Protein AF-A0A442S1C5-F1 (afdb_monomer)

Nearest PDB structures (foldseek):
  4wa6-assembly2_F  TM=3.834E-01  e=3.459E+00  Saccharomyces cerevisiae S288C
  3kik-assembly3_C  TM=3.379E-01  e=3.697E+00  Saccharomyces cerevisiae

Structure (mmCIF, N/CA/C/O backbone):
data_AF-A0A442S1C5-F1
#
_entry.id   AF-A0A442S1C5-F1
#
loop_
_atom_site.group_PDB
_atom_site.id
_atom_site.type_symbol
_atom_site.label_atom_id
_atom_site.label_alt_id
_atom_site.label_comp_id
_atom_site.label_asym_id
_atom_site.label_entity_id
_atom_site.label_seq_id
_atom_site.pdbx_PDB_ins_code
_atom_site.Cartn_x
_atom_site.Cartn_y
_atom_site.Cartn_z
_atom_site.occupancy
_atom_site.B_iso_or_equ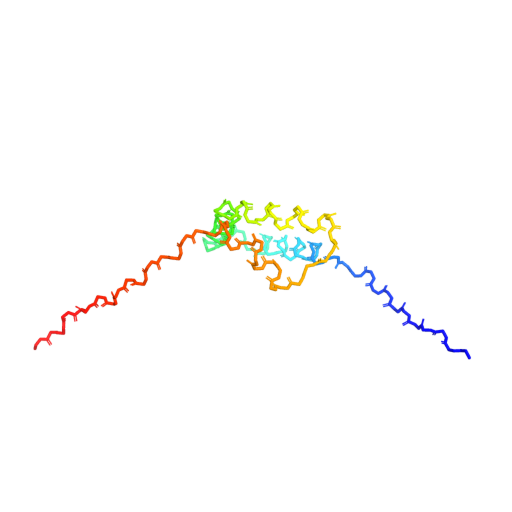iv
_atom_site.auth_seq_id
_atom_site.auth_comp_id
_atom_site.auth_asym_id
_atom_site.auth_atom_id
_atom_site.pdbx_PDB_model_num
ATOM 1 N N . MET A 1 1 ? 5.692 27.660 -38.858 1.00 40.44 1 MET A N 1
ATOM 2 C CA . MET A 1 1 ? 6.317 27.060 -37.661 1.00 40.44 1 MET A CA 1
ATOM 3 C C . MET A 1 1 ? 5.635 27.660 -36.449 1.00 40.44 1 MET A C 1
ATOM 5 O O . MET A 1 1 ? 5.801 28.848 -36.220 1.00 40.44 1 MET A O 1
ATOM 9 N N . ALA A 1 2 ? 4.812 26.885 -35.749 1.00 39.19 2 ALA A N 1
ATOM 10 C CA . ALA A 1 2 ? 4.229 27.282 -34.473 1.00 39.19 2 ALA A CA 1
ATOM 11 C C . ALA A 1 2 ? 4.865 26.383 -33.409 1.00 39.19 2 ALA A C 1
ATOM 13 O O . ALA A 1 2 ? 4.711 25.165 -33.459 1.00 39.19 2 ALA A O 1
ATOM 14 N N . MET A 1 3 ? 5.680 26.982 -32.542 1.00 35.94 3 MET A N 1
ATOM 15 C CA . MET A 1 3 ? 6.284 26.309 -31.397 1.00 35.94 3 MET A CA 1
ATOM 16 C C . MET A 1 3 ? 5.185 26.014 -30.380 1.00 35.94 3 MET A C 1
ATOM 18 O O . MET A 1 3 ? 4.480 26.921 -29.942 1.00 35.94 3 MET A O 1
ATOM 22 N N . ASN A 1 4 ? 5.035 24.733 -30.051 1.00 43.78 4 ASN A N 1
ATOM 23 C CA . ASN A 1 4 ? 4.154 24.256 -28.998 1.00 43.78 4 ASN A CA 1
ATOM 24 C C . ASN A 1 4 ? 4.520 24.953 -27.686 1.00 43.78 4 ASN A C 1
ATOM 26 O O . ASN A 1 4 ? 5.646 24.821 -27.204 1.00 43.78 4 ASN A O 1
ATOM 30 N N . ALA A 1 5 ? 3.559 25.667 -27.107 1.00 46.53 5 ALA A N 1
ATOM 31 C CA . ALA A 1 5 ? 3.583 25.994 -25.696 1.00 46.53 5 ALA A CA 1
ATOM 32 C C . ALA A 1 5 ? 3.358 24.686 -24.926 1.00 46.53 5 ALA A C 1
ATOM 34 O O . ALA A 1 5 ? 2.234 24.336 -24.574 1.00 46.53 5 ALA A O 1
ATOM 35 N N . SER A 1 6 ? 4.433 23.923 -24.725 1.00 49.12 6 SER A N 1
ATOM 36 C CA . SER A 1 6 ? 4.497 22.996 -23.603 1.00 49.12 6 SER A CA 1
ATOM 37 C C . SER A 1 6 ? 4.579 23.859 -22.356 1.00 49.12 6 SER A C 1
ATOM 39 O O . SER A 1 6 ? 5.667 24.198 -21.895 1.00 49.12 6 SER A O 1
ATOM 41 N N . ASP A 1 7 ? 3.415 24.269 -21.862 1.00 46.66 7 ASP A N 1
ATOM 42 C CA . ASP A 1 7 ? 3.270 24.854 -20.537 1.00 46.66 7 ASP A CA 1
ATOM 43 C C . ASP A 1 7 ? 3.469 23.703 -19.544 1.00 46.66 7 ASP A C 1
ATOM 45 O O . ASP A 1 7 ? 2.538 23.033 -19.093 1.00 46.66 7 ASP A O 1
ATOM 49 N N . GLY A 1 8 ? 4.743 23.364 -19.346 1.00 44.91 8 GLY A N 1
ATOM 50 C CA . GLY A 1 8 ? 5.201 22.402 -18.369 1.00 44.91 8 GLY A CA 1
ATOM 51 C C . GLY A 1 8 ? 4.925 22.973 -16.994 1.00 44.91 8 GLY A C 1
ATOM 52 O O . GLY A 1 8 ? 5.803 23.552 -16.363 1.00 44.91 8 GLY A O 1
ATOM 53 N N . ASN A 1 9 ? 3.699 22.793 -16.516 1.00 46.31 9 ASN A N 1
ATOM 54 C CA . ASN A 1 9 ? 3.474 22.696 -15.093 1.00 46.31 9 ASN A CA 1
ATOM 55 C C . ASN A 1 9 ? 4.241 21.446 -14.637 1.00 46.31 9 ASN A C 1
ATOM 57 O O . ASN A 1 9 ? 3.669 20.360 -14.552 1.00 46.31 9 ASN A O 1
ATOM 61 N N . GLU A 1 10 ? 5.531 21.601 -14.323 1.00 53.28 10 GLU A N 1
ATOM 62 C CA . GLU A 1 10 ? 6.227 20.808 -13.300 1.00 53.28 10 GLU A CA 1
ATOM 63 C C . GLU A 1 10 ? 5.552 21.104 -11.949 1.00 53.28 10 GLU A C 1
ATOM 65 O O . GLU A 1 10 ? 6.132 21.617 -10.994 1.00 53.28 10 GLU A O 1
ATOM 70 N N . GLY A 1 11 ? 4.243 20.865 -11.918 1.00 52.88 11 GLY A N 1
ATOM 71 C CA . GLY A 1 11 ? 3.403 20.949 -10.758 1.00 52.88 11 GLY A CA 1
ATOM 72 C C . GLY A 1 11 ? 3.782 19.790 -9.873 1.00 52.88 11 GLY A C 1
ATOM 73 O O . GLY A 1 11 ? 3.998 18.679 -10.353 1.00 52.88 11 GLY A O 1
ATOM 74 N N . SER A 1 12 ? 3.926 20.109 -8.593 1.00 59.91 12 SER A N 1
ATOM 75 C CA . SER A 1 12 ? 3.972 19.193 -7.460 1.00 59.91 12 SER A CA 1
ATOM 76 C C . SER A 1 12 ? 3.609 17.750 -7.833 1.00 59.91 12 SER A C 1
ATOM 78 O O . SER A 1 12 ? 2.493 17.472 -8.258 1.00 59.91 12 SER A O 1
ATOM 80 N N . SER A 1 13 ? 4.566 16.828 -7.694 1.00 76.56 13 SER A N 1
ATOM 81 C CA . SER A 1 13 ? 4.292 15.394 -7.842 1.00 76.56 13 SER A CA 1
ATOM 82 C C . SER A 1 13 ? 3.073 15.013 -6.995 1.00 76.56 13 SER A C 1
ATOM 84 O O . SER A 1 13 ? 2.952 15.496 -5.868 1.00 76.56 13 SER A O 1
ATOM 86 N N . ASP A 1 14 ? 2.237 14.083 -7.469 1.00 77.94 14 ASP A N 1
ATOM 87 C CA . ASP A 1 14 ? 1.103 13.544 -6.699 1.00 77.94 14 ASP A CA 1
ATOM 88 C C . ASP A 1 14 ? 1.506 13.144 -5.270 1.00 77.94 14 ASP A C 1
ATOM 90 O O . ASP A 1 14 ? 0.744 13.304 -4.317 1.00 77.94 14 ASP A O 1
ATOM 94 N N . TYR A 1 15 ? 2.748 12.681 -5.090 1.00 70.00 15 TYR A N 1
ATOM 95 C CA . TYR A 1 15 ? 3.313 12.386 -3.779 1.00 70.00 15 TYR A CA 1
ATOM 96 C C . TYR A 1 15 ? 3.549 13.637 -2.918 1.00 70.00 15 TYR A C 1
ATOM 98 O O . TYR A 1 15 ? 3.252 13.636 -1.721 1.00 70.00 15 TYR A O 1
ATOM 106 N N . ALA A 1 16 ? 4.091 14.707 -3.501 1.00 75.69 16 ALA A N 1
ATOM 107 C CA . ALA A 1 16 ? 4.301 15.978 -2.814 1.00 75.69 16 ALA A CA 1
ATOM 108 C C . ALA A 1 16 ? 2.963 16.618 -2.411 1.00 75.69 16 ALA A C 1
ATOM 110 O O . ALA A 1 16 ? 2.826 17.078 -1.272 1.00 75.69 16 ALA A O 1
ATOM 111 N N . ASP A 1 17 ? 1.954 16.542 -3.279 1.00 81.94 17 ASP A N 1
ATOM 112 C CA . ASP A 1 17 ? 0.599 17.002 -2.977 1.00 81.94 17 ASP A CA 1
ATOM 113 C C . ASP A 1 17 ? -0.086 16.148 -1.913 1.00 81.94 17 ASP A C 1
ATOM 115 O O . ASP A 1 17 ? -0.620 16.694 -0.943 1.00 81.94 17 ASP A O 1
ATOM 119 N N . ALA A 1 18 ? 0.005 14.820 -2.007 1.00 78.44 18 ALA A N 1
ATOM 120 C CA . ALA A 1 18 ? -0.513 13.922 -0.980 1.00 78.44 18 ALA A CA 1
ATOM 121 C C . ALA A 1 18 ? 0.137 14.195 0.385 1.00 78.44 18 ALA A C 1
ATOM 123 O O . ALA A 1 18 ? -0.554 14.275 1.405 1.00 78.44 18 ALA A O 1
ATOM 124 N N . LYS A 1 19 ? 1.459 14.406 0.415 1.00 76.69 19 LYS A N 1
ATOM 125 C CA . LYS A 1 19 ? 2.202 14.723 1.641 1.00 76.69 19 LYS A CA 1
ATOM 126 C C . LYS A 1 19 ? 1.790 16.075 2.224 1.00 76.69 19 LYS A C 1
ATOM 128 O O . LYS A 1 19 ? 1.632 16.177 3.444 1.00 76.69 19 LYS A O 1
ATOM 133 N N . ARG A 1 20 ? 1.589 17.095 1.382 1.00 82.69 20 ARG A N 1
ATOM 134 C CA . ARG A 1 20 ? 1.105 18.420 1.801 1.00 82.69 20 ARG A CA 1
ATOM 135 C C . ARG A 1 20 ? -0.300 18.333 2.392 1.00 82.69 20 ARG A C 1
ATOM 137 O O . ARG A 1 20 ? -0.498 18.764 3.525 1.00 82.69 20 ARG A O 1
ATOM 144 N N . ILE A 1 21 ? -1.238 17.716 1.672 1.00 82.06 21 ILE A N 1
ATOM 145 C CA . ILE A 1 21 ? -2.630 17.533 2.110 1.00 82.06 21 ILE A CA 1
ATOM 146 C C . ILE A 1 21 ? -2.677 16.753 3.427 1.00 82.06 21 ILE A C 1
ATOM 148 O O . ILE A 1 21 ? -3.384 17.139 4.355 1.00 82.06 21 ILE A O 1
ATOM 152 N N . TYR A 1 22 ? -1.884 15.688 3.554 1.00 75.75 22 TYR A N 1
ATOM 153 C CA . TYR A 1 22 ? -1.805 14.916 4.793 1.00 75.75 22 TYR A CA 1
ATOM 154 C C . TYR A 1 22 ? -1.249 15.746 5.966 1.00 75.75 22 TYR A C 1
ATOM 156 O O . TYR A 1 22 ? -1.773 15.673 7.080 1.00 75.75 22 TYR A O 1
ATOM 164 N N . GLY A 1 23 ? -0.231 16.580 5.725 1.00 76.88 23 GLY A N 1
ATOM 165 C CA . GLY A 1 23 ? 0.306 17.514 6.720 1.00 76.88 23 GLY A CA 1
ATOM 166 C C . GLY A 1 23 ? -0.712 18.568 7.172 1.00 76.88 23 GLY A C 1
ATOM 167 O O . GLY A 1 23 ? -0.871 18.795 8.374 1.00 76.88 23 GLY A O 1
ATOM 168 N N . GLU A 1 24 ? -1.445 19.159 6.226 1.00 82.56 24 GLU A N 1
ATOM 169 C CA . GLU A 1 24 ? -2.531 20.110 6.497 1.00 82.56 24 GLU A CA 1
ATOM 170 C C . GLU A 1 24 ? -3.656 19.454 7.310 1.00 82.56 24 GLU A C 1
ATOM 172 O O . GLU A 1 24 ? -4.067 19.984 8.345 1.00 82.56 24 GLU A O 1
ATOM 177 N N . LEU A 1 25 ? -4.096 18.255 6.915 1.00 75.44 25 LEU A N 1
ATOM 178 C CA . LEU A 1 25 ? -5.119 17.490 7.636 1.00 75.44 25 LEU A CA 1
ATOM 179 C C . LEU A 1 25 ? -4.696 17.170 9.074 1.00 75.44 25 LEU A C 1
ATOM 181 O O . LEU A 1 25 ? -5.498 17.308 10.004 1.00 75.44 25 LEU A O 1
ATOM 185 N N . ARG A 1 26 ? -3.429 16.795 9.278 1.00 73.69 26 ARG A N 1
ATOM 186 C CA . ARG A 1 26 ? -2.873 16.505 10.605 1.00 73.69 26 ARG A CA 1
ATOM 187 C C . ARG A 1 26 ? -2.860 17.737 11.512 1.00 73.69 26 ARG A C 1
ATOM 189 O O . ARG A 1 26 ? -3.150 17.609 12.702 1.00 73.69 26 ARG A O 1
ATOM 196 N N . PHE A 1 27 ? -2.541 18.915 10.972 1.00 71.25 27 PHE A N 1
ATOM 197 C CA . PHE A 1 27 ? -2.520 20.168 11.735 1.00 71.25 27 PHE A CA 1
ATOM 198 C C . PHE A 1 27 ? -3.931 20.671 12.068 1.00 71.25 27 PHE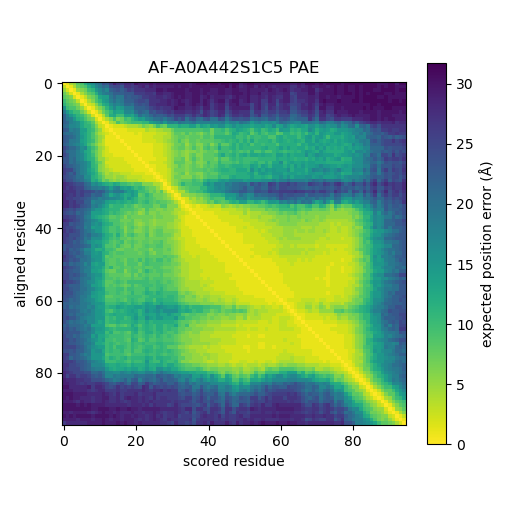 A C 1
ATOM 200 O O . PHE A 1 27 ? -4.191 21.112 13.187 1.00 71.25 27 PHE A O 1
ATOM 207 N N . LEU A 1 28 ? -4.861 20.556 11.119 1.00 71.00 28 LEU A N 1
ATOM 208 C CA . LEU A 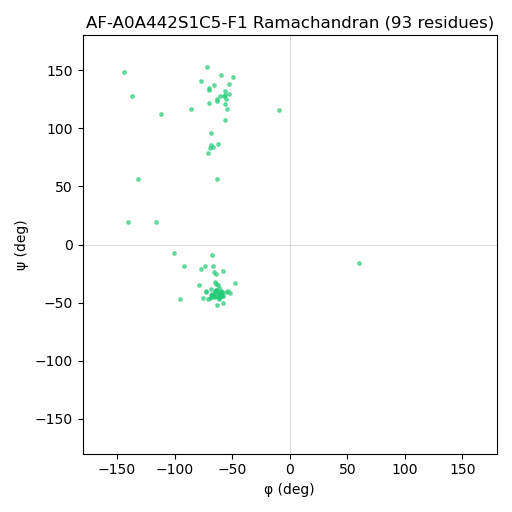1 28 ? -6.236 21.034 11.275 1.00 71.00 28 LEU A CA 1
ATOM 209 C C . LEU A 1 28 ? -7.088 20.154 12.201 1.00 71.00 28 LEU A C 1
ATOM 211 O O . LEU A 1 28 ? -8.120 20.613 12.695 1.00 71.00 28 LEU A O 1
ATOM 215 N N . MET A 1 29 ? -6.694 18.901 12.469 1.00 66.12 29 MET A N 1
ATOM 216 C CA . MET A 1 29 ? -7.533 17.957 13.226 1.00 66.12 29 MET A CA 1
ATOM 217 C C . MET A 1 29 ? -6.816 17.210 14.371 1.00 66.12 29 MET A C 1
ATOM 219 O O . MET A 1 29 ? -6.915 15.982 14.447 1.00 66.12 29 MET A O 1
ATOM 223 N N . PRO A 1 30 ? -6.187 17.888 15.355 1.00 59.53 30 PRO A N 1
ATOM 224 C CA . PRO A 1 30 ? -5.284 17.237 16.315 1.00 59.53 30 PRO A CA 1
ATOM 225 C C . PRO A 1 30 ? -5.947 16.254 17.303 1.00 59.53 30 PRO A C 1
ATOM 227 O O . PRO A 1 30 ? -5.250 15.593 18.068 1.00 59.53 30 PRO A O 1
ATOM 230 N N . ARG A 1 31 ? -7.288 16.185 17.373 1.00 58.53 31 ARG A N 1
ATOM 231 C CA . ARG A 1 31 ? -8.020 15.496 18.463 1.00 58.53 31 ARG A CA 1
ATOM 232 C C . ARG A 1 31 ? -9.260 14.701 18.039 1.00 58.53 31 ARG A C 1
ATOM 234 O O . ARG A 1 31 ? -10.111 14.406 18.874 1.00 58.53 31 ARG A O 1
ATOM 241 N N . ARG A 1 32 ? -9.409 14.332 16.762 1.00 62.72 32 ARG A N 1
ATOM 242 C CA . ARG A 1 32 ? -10.546 13.499 16.315 1.00 62.72 32 ARG A CA 1
ATOM 243 C C . ARG A 1 32 ? -10.206 12.008 16.509 1.00 62.72 32 ARG A C 1
ATOM 245 O O . ARG A 1 32 ? -9.340 11.506 15.798 1.00 62.72 32 ARG A O 1
ATOM 252 N N . PRO A 1 33 ? -10.928 11.247 17.360 1.00 61.94 33 PRO A N 1
ATOM 253 C CA . PRO A 1 33 ? -10.669 9.813 17.584 1.00 61.94 33 PRO A CA 1
ATOM 254 C C . PRO A 1 33 ? -10.740 8.957 16.311 1.00 61.94 33 PRO A C 1
ATOM 256 O O . PRO A 1 33 ? -10.180 7.868 16.246 1.00 61.94 33 PRO A O 1
ATOM 259 N N . ARG A 1 34 ? -11.448 9.448 15.287 1.00 72.25 34 ARG A N 1
ATOM 260 C CA . ARG A 1 34 ? -11.608 8.779 13.993 1.00 72.25 34 ARG A CA 1
ATOM 261 C C . ARG A 1 34 ? -10.371 8.895 13.097 1.00 72.25 34 ARG A C 1
ATOM 263 O O . ARG A 1 34 ? -10.223 8.058 12.221 1.00 72.25 34 ARG A O 1
ATOM 270 N N . TRP A 1 35 ? -9.492 9.876 13.317 1.00 72.75 35 TRP A N 1
ATOM 271 C CA . TRP A 1 35 ? -8.302 10.066 12.482 1.00 72.75 35 TRP A CA 1
ATOM 272 C C . TRP A 1 35 ? -7.219 9.035 12.782 1.00 72.75 35 TRP A C 1
ATOM 274 O O . TRP A 1 35 ? -6.758 8.368 11.866 1.00 72.75 35 TRP A O 1
ATOM 284 N N . ARG A 1 36 ? -6.925 8.796 14.069 1.00 75.56 36 ARG A N 1
ATOM 285 C CA . ARG A 1 36 ? -6.038 7.694 14.472 1.00 75.56 36 ARG A CA 1
ATOM 286 C C . ARG A 1 36 ? -6.523 6.359 13.892 1.00 75.56 36 ARG A C 1
ATOM 288 O O . ARG A 1 36 ? -5.726 5.605 13.369 1.00 75.56 36 ARG A O 1
ATOM 295 N N . ARG A 1 37 ? -7.842 6.113 13.866 1.00 81.00 37 ARG A N 1
ATOM 296 C CA . ARG A 1 37 ? -8.404 4.913 13.215 1.00 81.00 37 ARG A CA 1
ATOM 297 C C . ARG A 1 37 ? -8.142 4.852 11.709 1.00 81.00 37 ARG A C 1
ATOM 299 O O . ARG A 1 37 ? -8.013 3.754 11.185 1.00 81.00 37 ARG A O 1
ATOM 306 N N . ILE A 1 38 ? -8.123 5.987 11.011 1.00 81.25 38 ILE A N 1
ATOM 307 C CA . ILE A 1 38 ? -7.792 6.036 9.581 1.00 81.25 38 ILE A CA 1
ATOM 308 C C . ILE A 1 38 ? -6.303 5.750 9.393 1.00 81.25 38 ILE A C 1
ATOM 310 O O . ILE A 1 38 ? -5.971 4.907 8.572 1.00 81.25 38 ILE A O 1
ATOM 314 N N . GLU A 1 39 ? -5.426 6.378 10.180 1.00 81.31 39 GLU A N 1
ATOM 315 C CA . GLU A 1 39 ? -3.980 6.111 10.150 1.00 81.31 39 GLU A CA 1
ATOM 316 C C . GLU A 1 39 ? -3.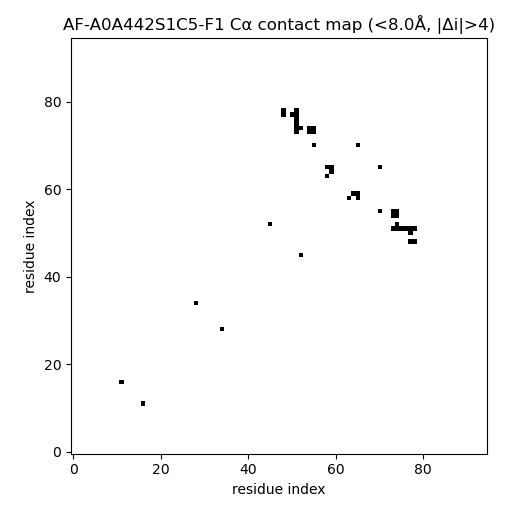678 4.639 10.440 1.00 81.31 39 GLU A C 1
ATOM 318 O O . GLU A 1 39 ? -3.006 3.990 9.643 1.00 81.31 39 GLU A O 1
ATOM 323 N N . ASP A 1 40 ? -4.248 4.093 11.516 1.00 84.00 40 ASP A N 1
ATOM 324 C CA . ASP A 1 40 ? -4.093 2.690 11.898 1.00 84.00 40 ASP A CA 1
ATOM 325 C C . ASP A 1 40 ? -4.614 1.760 10.794 1.00 84.00 40 ASP A C 1
ATOM 327 O O . ASP A 1 40 ? -3.969 0.767 10.466 1.00 84.00 40 ASP A O 1
ATOM 331 N N . ARG A 1 41 ? -5.760 2.085 10.178 1.00 85.19 41 ARG A N 1
ATOM 332 C CA . ARG A 1 41 ? -6.333 1.292 9.080 1.00 85.19 41 ARG A CA 1
ATOM 333 C C . ARG A 1 41 ? -5.466 1.344 7.827 1.00 85.19 41 ARG A C 1
ATOM 335 O O . ARG A 1 41 ? -5.270 0.307 7.203 1.00 85.19 41 ARG A O 1
ATOM 342 N N . THR A 1 42 ? -4.957 2.515 7.456 1.00 85.50 42 THR A N 1
ATOM 343 C CA . THR A 1 42 ? -4.070 2.673 6.298 1.00 85.50 42 THR A CA 1
ATOM 344 C C . THR A 1 42 ? -2.745 1.957 6.538 1.00 85.50 42 THR A C 1
ATOM 346 O O . THR A 1 42 ? -2.298 1.212 5.672 1.00 85.50 42 THR A O 1
ATOM 349 N N . ALA A 1 43 ? -2.152 2.107 7.726 1.00 86.94 43 ALA A N 1
ATOM 350 C CA . ALA A 1 43 ? -0.944 1.385 8.112 1.00 86.94 43 ALA A CA 1
ATOM 351 C C . ALA A 1 43 ? -1.171 -0.129 8.060 1.00 86.94 43 ALA A C 1
ATOM 353 O O . ALA A 1 43 ? -0.358 -0.857 7.500 1.00 86.94 43 ALA A O 1
ATOM 354 N N . ARG A 1 44 ? -2.311 -0.599 8.578 1.00 88.50 44 ARG A N 1
ATOM 355 C CA . ARG A 1 44 ? -2.679 -2.012 8.525 1.00 88.50 44 ARG A CA 1
ATOM 356 C C . ARG A 1 44 ? -2.825 -2.515 7.092 1.00 88.50 44 ARG A C 1
ATOM 358 O O . ARG A 1 44 ? -2.276 -3.557 6.779 1.00 88.50 44 ARG A O 1
ATOM 365 N N . LEU A 1 45 ? -3.489 -1.755 6.224 1.00 87.38 45 LEU A N 1
ATOM 366 C CA . LEU A 1 45 ? -3.669 -2.105 4.815 1.00 87.38 45 LEU A CA 1
ATOM 367 C C . LEU A 1 45 ? -2.326 -2.201 4.075 1.00 87.38 45 LEU A C 1
ATOM 369 O O . LEU A 1 45 ? -2.112 -3.142 3.321 1.00 87.38 45 LEU A O 1
ATOM 373 N N . VAL A 1 46 ? -1.397 -1.274 4.325 1.00 89.31 46 VAL A N 1
ATOM 374 C CA . VAL A 1 46 ? -0.045 -1.334 3.743 1.00 89.31 46 VAL A CA 1
ATOM 375 C C . VAL A 1 46 ? 0.726 -2.549 4.255 1.00 89.31 46 VAL A C 1
ATOM 377 O O . VAL A 1 46 ? 1.341 -3.252 3.462 1.00 89.31 46 VAL A O 1
ATOM 380 N N . LEU A 1 47 ? 0.687 -2.812 5.563 1.00 89.19 47 LEU A N 1
ATOM 381 C CA . LEU A 1 47 ? 1.413 -3.931 6.167 1.00 89.19 47 LEU A CA 1
ATOM 382 C C . LEU A 1 47 ? 0.847 -5.290 5.738 1.00 89.19 47 LEU A C 1
ATOM 384 O O . LEU A 1 47 ? 1.615 -6.178 5.376 1.00 89.19 47 LEU A O 1
ATOM 388 N N . ASP A 1 48 ? -0.479 -5.446 5.735 1.00 89.88 48 ASP A N 1
ATOM 389 C CA . ASP A 1 48 ? -1.155 -6.690 5.349 1.00 89.88 48 ASP A CA 1
ATOM 390 C C . ASP A 1 48 ? -0.945 -7.018 3.853 1.00 89.88 48 ASP A C 1
ATOM 392 O O . ASP A 1 48 ? -1.011 -8.184 3.465 1.00 89.88 48 ASP A O 1
ATOM 396 N N . HIS A 1 49 ? -0.657 -6.014 3.014 1.00 91.19 49 HIS A N 1
ATOM 397 C CA . HIS A 1 49 ? -0.436 -6.170 1.570 1.00 91.19 49 HIS A CA 1
ATOM 398 C C . HIS A 1 49 ? 0.986 -5.807 1.115 1.00 91.19 49 HIS A C 1
ATOM 400 O O . HIS A 1 49 ? 1.210 -5.576 -0.074 1.00 91.19 49 HIS A O 1
ATOM 406 N N . TRP A 1 50 ? 1.960 -5.775 2.032 1.00 93.19 50 TRP A N 1
ATOM 407 C CA . TRP A 1 50 ? 3.330 -5.342 1.733 1.00 93.19 50 TRP A CA 1
ATOM 408 C C . TRP A 1 50 ? 3.969 -6.126 0.577 1.00 93.19 50 TRP A C 1
ATOM 410 O O . TRP A 1 50 ? 4.574 -5.534 -0.312 1.00 93.19 50 TRP A O 1
ATOM 420 N N . SER A 1 51 ? 3.752 -7.443 0.524 1.00 93.50 51 SER A N 1
ATOM 421 C CA . SER A 1 51 ? 4.274 -8.312 -0.542 1.00 93.50 51 SER A CA 1
ATOM 422 C C . SER A 1 51 ? 3.758 -7.939 -1.938 1.00 93.50 51 SER A C 1
ATOM 424 O O . SER A 1 51 ? 4.516 -7.972 -2.904 1.00 93.50 51 SER A O 1
ATOM 426 N N . ALA A 1 52 ? 2.491 -7.531 -2.053 1.00 93.88 52 ALA A N 1
ATOM 427 C CA . ALA A 1 52 ? 1.910 -7.061 -3.309 1.00 93.88 52 ALA A CA 1
ATOM 428 C C . ALA A 1 52 ? 2.519 -5.720 -3.747 1.00 93.88 52 ALA A C 1
ATOM 430 O O 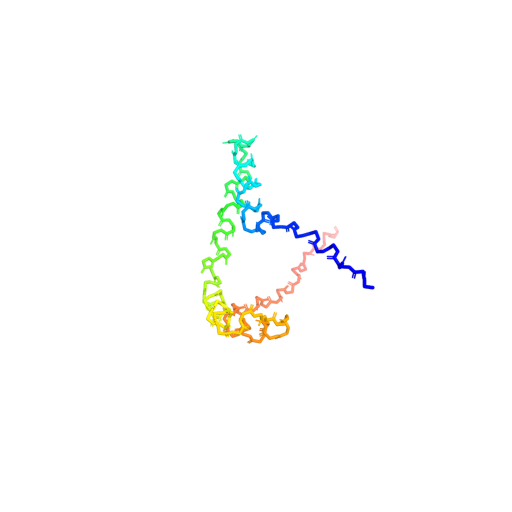.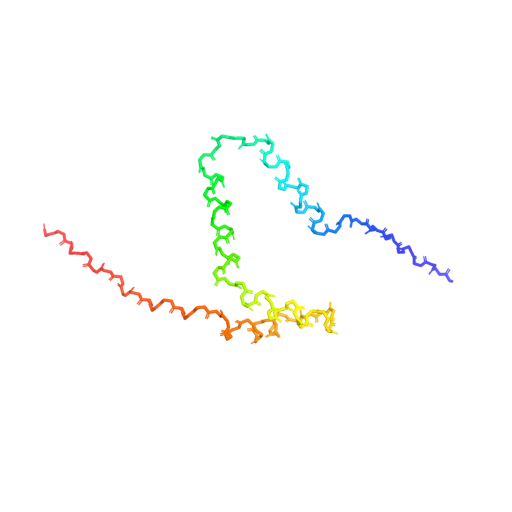 ALA A 1 52 ? 2.766 -5.500 -4.934 1.00 93.88 52 ALA A O 1
ATOM 431 N N . ILE A 1 53 ? 2.779 -4.832 -2.782 1.00 93.31 53 ILE A N 1
ATOM 432 C CA . ILE A 1 53 ? 3.405 -3.526 -3.018 1.00 93.31 53 ILE A CA 1
ATOM 433 C C . ILE A 1 53 ? 4.850 -3.712 -3.498 1.00 93.31 53 ILE A C 1
ATOM 435 O O . ILE A 1 53 ? 5.249 -3.078 -4.475 1.00 93.31 53 ILE A O 1
ATOM 439 N N . GLU A 1 54 ? 5.620 -4.603 -2.867 1.00 94.44 54 GLU A N 1
ATOM 440 C CA . GLU A 1 54 ? 6.987 -4.933 -3.298 1.00 94.44 54 GLU A CA 1
ATOM 441 C C . GLU A 1 54 ? 7.021 -5.508 -4.717 1.00 94.44 54 GLU A C 1
ATOM 443 O O . GLU A 1 54 ? 7.845 -5.086 -5.532 1.00 94.44 54 GLU A O 1
ATOM 448 N N . ALA A 1 55 ? 6.102 -6.422 -5.043 1.00 94.31 55 ALA A N 1
ATOM 449 C CA . ALA A 1 55 ? 6.014 -7.010 -6.376 1.00 94.31 55 ALA A CA 1
ATOM 450 C C . ALA A 1 55 ? 5.726 -5.950 -7.453 1.00 94.31 55 ALA A C 1
ATOM 452 O O . ALA A 1 55 ? 6.402 -5.921 -8.486 1.00 94.31 55 ALA A O 1
ATOM 453 N N . LEU A 1 56 ? 4.780 -5.040 -7.196 1.00 94.75 56 LEU A N 1
ATOM 454 C CA . LEU A 1 56 ? 4.497 -3.909 -8.085 1.00 94.75 56 LEU A CA 1
ATOM 455 C C . LEU A 1 56 ? 5.703 -2.981 -8.237 1.00 94.75 56 LEU A C 1
ATOM 457 O O . LEU A 1 56 ? 6.056 -2.614 -9.358 1.00 94.75 56 LEU A O 1
ATOM 461 N N . ALA A 1 57 ? 6.356 -2.622 -7.129 1.00 93.06 57 ALA A N 1
ATOM 462 C CA . ALA A 1 57 ? 7.517 -1.740 -7.146 1.00 93.06 57 ALA A CA 1
ATOM 463 C C . ALA A 1 57 ? 8.664 -2.332 -7.978 1.00 93.06 57 ALA A C 1
ATOM 465 O O . ALA A 1 57 ? 9.259 -1.624 -8.790 1.00 93.06 57 ALA A O 1
ATOM 466 N N . ALA A 1 58 ? 8.932 -3.634 -7.843 1.00 94.00 58 ALA A N 1
ATOM 467 C CA . ALA A 1 58 ? 9.950 -4.320 -8.636 1.00 94.00 58 ALA A CA 1
ATOM 468 C C . ALA A 1 58 ? 9.670 -4.239 -10.147 1.00 94.00 58 ALA A C 1
ATOM 470 O O . ALA A 1 58 ? 10.591 -4.016 -10.931 1.00 94.00 58 ALA A O 1
ATOM 471 N N . HIS A 1 59 ? 8.405 -4.362 -10.560 1.00 92.88 59 HIS A N 1
ATOM 472 C CA . HIS A 1 59 ? 8.022 -4.258 -11.971 1.00 92.88 59 HIS A CA 1
ATOM 473 C C . HIS A 1 59 ? 8.087 -2.811 -12.480 1.00 92.88 59 HIS A C 1
ATOM 475 O O . HIS A 1 59 ? 8.595 -2.573 -13.578 1.00 92.88 59 HIS A O 1
ATOM 481 N N . LEU A 1 60 ? 7.651 -1.837 -11.674 1.00 91.19 60 LEU A N 1
ATOM 482 C CA . LEU A 1 60 ? 7.729 -0.412 -12.016 1.00 91.19 60 LEU A CA 1
ATOM 483 C C . LEU A 1 60 ? 9.171 0.081 -12.160 1.00 91.19 60 LEU A C 1
ATOM 485 O O . LEU A 1 60 ? 9.440 0.911 -13.024 1.00 91.19 60 LEU A O 1
ATOM 489 N N . LEU A 1 61 ? 10.111 -0.448 -11.373 1.00 91.44 61 LEU A N 1
ATOM 490 C CA . LEU A 1 61 ? 11.532 -0.105 -11.502 1.00 91.44 61 LEU A CA 1
ATOM 491 C C . LEU A 1 61 ? 12.138 -0.540 -12.845 1.00 91.44 61 LEU A C 1
ATOM 493 O O . LEU A 1 61 ? 13.120 0.056 -13.277 1.00 91.44 61 LEU A O 1
ATOM 497 N N . VAL A 1 62 ? 11.567 -1.558 -13.496 1.00 91.38 62 VAL A N 1
ATOM 498 C CA . VAL A 1 62 ? 12.046 -2.077 -14.788 1.00 91.38 62 VAL A CA 1
ATOM 499 C C . VAL A 1 62 ? 11.290 -1.454 -15.958 1.00 91.38 62 VAL A C 1
ATOM 501 O O . VAL A 1 62 ? 11.902 -1.062 -16.949 1.00 91.38 62 VAL A O 1
ATOM 504 N N . LYS A 1 63 ? 9.956 -1.394 -15.873 1.00 88.56 63 LYS A N 1
ATOM 505 C CA . LYS A 1 63 ? 9.100 -0.961 -16.987 1.00 88.56 63 LYS A CA 1
ATOM 506 C C . LYS A 1 63 ? 8.790 0.531 -16.995 1.00 88.56 63 LYS A C 1
ATOM 508 O O . LYS A 1 63 ? 8.385 1.037 -18.035 1.00 88.56 63 LYS A O 1
ATOM 513 N N . HIS A 1 64 ? 8.962 1.219 -15.867 1.00 84.62 64 HIS A N 1
ATOM 514 C CA . HIS A 1 64 ? 8.598 2.624 -15.636 1.00 84.62 64 HIS A CA 1
ATOM 515 C C . HIS A 1 64 ? 7.106 2.974 -15.789 1.00 84.62 64 HIS A C 1
ATOM 517 O O . HIS A 1 64 ? 6.688 4.008 -15.278 1.00 84.62 64 HIS A O 1
ATOM 523 N N . ASP A 1 65 ? 6.305 2.110 -16.414 1.00 90.00 65 ASP A N 1
ATOM 524 C CA . ASP A 1 65 ? 4.853 2.205 -16.515 1.00 90.00 65 ASP A CA 1
ATOM 525 C C . ASP A 1 65 ? 4.217 0.805 -16.448 1.00 90.00 65 ASP A C 1
ATOM 527 O O . ASP A 1 65 ? 4.816 -0.187 -16.880 1.00 90.00 65 ASP A O 1
ATOM 531 N N . LEU A 1 66 ? 3.010 0.719 -15.890 1.00 88.06 66 LEU A N 1
ATOM 532 C CA . LEU A 1 66 ? 2.236 -0.518 -15.781 1.00 88.06 66 LEU A CA 1
ATOM 533 C C . LEU A 1 66 ? 0.774 -0.251 -16.121 1.00 88.06 66 LEU A C 1
ATOM 535 O O . LEU A 1 66 ? 0.111 0.584 -15.507 1.00 88.06 66 LEU A O 1
ATOM 539 N N . GLN A 1 67 ? 0.244 -1.044 -17.048 1.00 92.12 67 GLN A N 1
ATOM 540 C CA . GLN A 1 67 ? -1.188 -1.061 -17.320 1.00 92.12 67 GLN A CA 1
ATOM 541 C C . GLN A 1 67 ? -1.939 -1.742 -16.168 1.00 92.12 67 GLN A C 1
ATOM 543 O O . GLN A 1 67 ? -1.407 -2.620 -15.486 1.00 92.12 67 GLN A O 1
ATOM 548 N N . PHE A 1 68 ? -3.199 -1.363 -15.964 1.00 88.81 68 PHE A N 1
ATOM 549 C CA . PHE A 1 68 ? -4.001 -1.841 -14.835 1.00 88.81 68 PHE A CA 1
ATOM 550 C C . PHE A 1 68 ? -4.137 -3.374 -14.786 1.00 88.81 68 PHE A C 1
ATOM 552 O O . PHE A 1 68 ? -3.935 -3.969 -13.731 1.00 88.81 68 PHE A O 1
ATOM 559 N N . ASP A 1 69 ? -4.402 -4.028 -15.920 1.00 93.56 69 ASP A N 1
ATOM 560 C CA . ASP A 1 69 ? -4.524 -5.495 -15.985 1.00 93.56 69 ASP A CA 1
ATOM 561 C C . ASP A 1 69 ? -3.201 -6.207 -15.663 1.00 93.56 69 ASP A C 1
ATOM 563 O O . ASP A 1 69 ? -3.176 -7.288 -15.065 1.00 93.56 69 ASP A O 1
ATOM 567 N N . GLU A 1 70 ? -2.081 -5.577 -16.016 1.00 92.00 70 GLU A N 1
ATOM 568 C CA . GLU A 1 70 ? -0.754 -6.075 -15.676 1.00 92.00 70 GLU A CA 1
ATOM 569 C C . GLU A 1 70 ? -0.505 -5.953 -14.170 1.00 92.00 70 GLU A C 1
ATOM 571 O O . GLU A 1 70 ? -0.105 -6.924 -13.527 1.00 92.00 70 GLU A O 1
ATOM 576 N N . ALA A 1 71 ? -0.836 -4.800 -13.582 1.00 92.75 71 ALA A N 1
ATOM 577 C CA . ALA A 1 71 ? -0.776 -4.596 -12.139 1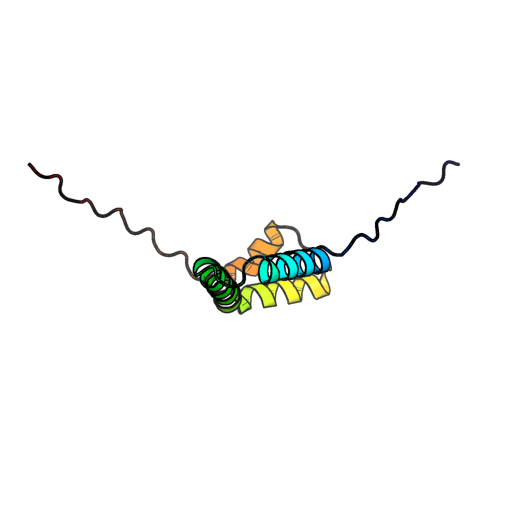.00 92.75 71 ALA A CA 1
ATOM 578 C C . ALA A 1 71 ? -1.663 -5.599 -11.380 1.00 92.75 71 ALA A C 1
ATOM 580 O O . ALA A 1 71 ? -1.226 -6.158 -10.374 1.00 92.75 71 ALA A O 1
ATOM 581 N N . LEU A 1 72 ? -2.871 -5.895 -11.877 1.00 92.56 72 LEU A N 1
ATOM 582 C CA . LEU A 1 72 ? -3.738 -6.925 -11.295 1.00 92.56 72 LEU A CA 1
ATOM 583 C C . LEU A 1 72 ? -3.099 -8.313 -11.348 1.00 92.56 72 LEU A C 1
ATOM 585 O O . LEU A 1 72 ? -3.139 -9.039 -10.356 1.00 92.56 72 LEU A O 1
ATOM 589 N N . THR A 1 73 ? -2.490 -8.670 -12.478 1.00 94.06 73 THR A N 1
ATOM 590 C CA . THR A 1 73 ? -1.808 -9.961 -12.641 1.00 94.06 73 THR A CA 1
ATOM 591 C C . THR A 1 73 ? -0.628 -10.092 -11.677 1.00 94.06 73 THR A C 1
ATOM 593 O O . THR A 1 73 ? -0.431 -11.157 -11.093 1.00 94.06 73 THR A O 1
ATOM 596 N N . ILE A 1 74 ? 0.120 -9.005 -11.464 1.00 93.50 74 ILE A N 1
ATOM 597 C CA . ILE A 1 74 ? 1.240 -8.951 -10.515 1.00 93.50 74 ILE A CA 1
ATOM 598 C C . ILE A 1 74 ? 0.742 -9.077 -9.072 1.00 93.50 74 ILE A C 1
ATOM 600 O O . ILE A 1 74 ? 1.342 -9.795 -8.282 1.00 93.50 74 ILE A O 1
ATOM 604 N N . VAL A 1 75 ? -0.349 -8.396 -8.715 1.00 92.81 75 VAL A N 1
ATOM 605 C CA . VAL A 1 75 ? -0.851 -8.326 -7.333 1.00 92.81 75 VAL A CA 1
ATOM 606 C C . VAL A 1 75 ? -1.630 -9.573 -6.915 1.00 92.81 75 VAL A C 1
ATOM 608 O O . VAL A 1 75 ? -1.551 -9.965 -5.751 1.00 92.81 75 VAL A O 1
ATOM 611 N N . 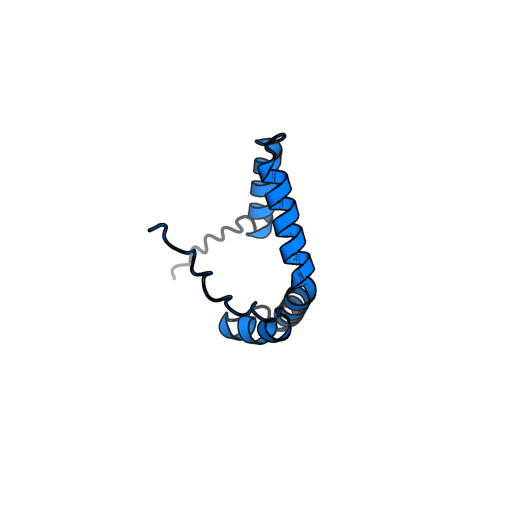ALA A 1 76 ? -2.373 -10.210 -7.825 1.00 91.69 76 ALA A N 1
ATOM 612 C CA . ALA A 1 76 ? -3.302 -11.295 -7.496 1.00 91.69 76 ALA A CA 1
ATOM 613 C C . ALA A 1 76 ? -2.695 -12.444 -6.659 1.00 91.69 76 ALA A C 1
ATOM 615 O O . ALA A 1 76 ? -3.350 -12.864 -5.704 1.00 91.69 76 ALA A O 1
ATOM 616 N N . PRO A 1 77 ? -1.460 -12.925 -6.916 1.00 93.75 77 PRO A N 1
ATOM 617 C CA . PRO A 1 77 ? -0.839 -13.979 -6.108 1.00 93.75 77 PRO A CA 1
ATOM 618 C C . PRO A 1 77 ? -0.514 -13.566 -4.664 1.00 93.75 77 PRO A C 1
ATOM 620 O O . PRO A 1 77 ? -0.294 -14.427 -3.815 1.00 93.75 77 PRO A O 1
ATOM 623 N N . HIS A 1 78 ? -0.450 -12.262 -4.386 1.00 89.94 78 HIS A N 1
ATOM 624 C CA . HIS A 1 78 ? -0.062 -11.700 -3.092 1.00 89.94 78 HIS A CA 1
ATOM 625 C C . HIS A 1 78 ? -1.255 -11.242 -2.247 1.00 89.94 78 HIS A C 1
ATOM 627 O O . HIS A 1 78 ? -1.078 -10.860 -1.088 1.00 89.94 78 HIS A O 1
ATOM 633 N N . LEU A 1 79 ? -2.469 -11.254 -2.805 1.00 83.50 79 LEU A N 1
ATOM 634 C CA . LEU A 1 79 ? -3.665 -10.881 -2.063 1.00 83.50 79 LEU A CA 1
ATOM 635 C C . LEU A 1 79 ? -4.106 -12.021 -1.139 1.00 83.50 79 LEU A C 1
ATOM 637 O O . LEU A 1 79 ? -4.067 -13.190 -1.532 1.00 83.50 79 LEU A O 1
ATOM 641 N N . PRO A 1 80 ? -4.571 -11.703 0.083 1.00 78.56 80 PRO A N 1
ATOM 642 C CA . PRO A 1 80 ? -5.187 -12.703 0.932 1.00 78.56 80 PRO A CA 1
ATOM 643 C C . PRO A 1 80 ? -6.409 -13.295 0.215 1.00 78.56 80 PRO A C 1
ATOM 645 O O . PRO A 1 80 ? -7.107 -12.575 -0.510 1.00 78.56 80 PRO A O 1
ATOM 648 N N . PRO A 1 81 ? -6.699 -14.590 0.423 1.00 75.38 81 PRO A N 1
ATOM 649 C CA . PRO A 1 81 ? -7.883 -15.208 -0.146 1.00 75.38 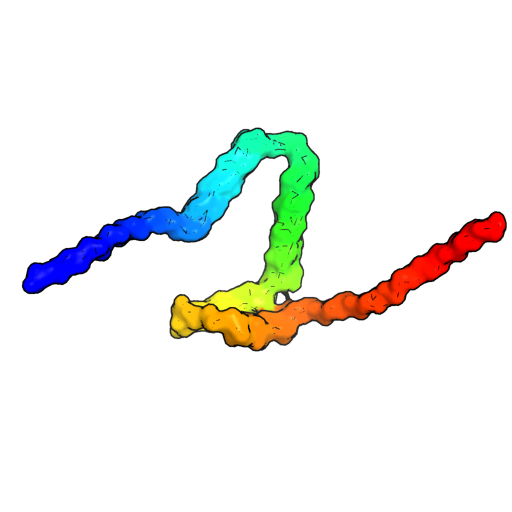81 PRO A CA 1
ATOM 650 C C . PRO A 1 81 ? -9.113 -14.419 0.295 1.00 75.38 81 PRO A C 1
ATOM 652 O O . PRO A 1 81 ? -9.262 -14.078 1.473 1.00 75.38 81 PRO A O 1
ATOM 655 N N . MET A 1 82 ? -9.984 -14.108 -0.664 1.00 69.25 82 MET A N 1
ATOM 656 C CA . MET A 1 82 ? -11.207 -13.373 -0.378 1.00 69.25 82 MET A CA 1
ATOM 657 C C . MET A 1 82 ? -11.993 -14.148 0.691 1.00 69.25 82 MET A C 1
ATOM 659 O O . MET A 1 82 ? -12.180 -15.359 0.528 1.00 69.25 82 MET A O 1
ATOM 663 N N . PRO A 1 83 ? -12.424 -13.506 1.794 1.00 65.75 83 PRO A N 1
ATOM 664 C CA . PRO A 1 83 ? -13.219 -14.199 2.791 1.00 65.75 83 PRO A CA 1
ATOM 665 C C . PRO A 1 83 ? -14.462 -14.754 2.098 1.00 65.75 83 PRO A C 1
ATOM 667 O O . PRO A 1 83 ? -15.151 -14.029 1.376 1.00 65.75 83 PRO A O 1
ATOM 670 N N . ALA A 1 84 ? -14.714 -16.053 2.279 1.00 62.47 84 ALA A N 1
ATOM 671 C CA . ALA A 1 84 ? -15.913 -16.686 1.754 1.00 62.47 84 ALA A CA 1
ATOM 672 C C . ALA A 1 84 ? -17.121 -15.872 2.223 1.00 62.47 84 ALA A C 1
ATOM 674 O O . ALA A 1 84 ? -17.219 -15.551 3.409 1.00 62.47 84 ALA A O 1
ATOM 675 N N . ALA A 1 85 ? -18.008 -15.509 1.295 1.00 63.28 85 ALA A N 1
ATOM 676 C CA . ALA A 1 85 ? -19.233 -14.810 1.640 1.00 63.28 85 ALA A CA 1
ATOM 677 C C . ALA A 1 85 ? -19.990 -15.665 2.662 1.00 63.28 85 ALA A C 1
ATOM 679 O O . ALA A 1 85 ? -20.513 -16.729 2.326 1.00 63.28 85 ALA A O 1
ATOM 680 N N . THR A 1 86 ? -20.009 -15.236 3.923 1.00 59.59 86 THR A N 1
ATOM 681 C CA . THR A 1 86 ? -20.875 -15.840 4.924 1.00 59.59 86 THR A CA 1
ATOM 682 C C . THR A 1 86 ? -22.312 -15.594 4.468 1.00 59.59 86 THR A C 1
ATOM 684 O O . THR A 1 86 ? -22.674 -14.441 4.210 1.00 59.59 86 THR A O 1
ATOM 687 N N . PRO A 1 87 ? -23.137 -16.647 4.305 1.00 66.12 87 PRO A N 1
ATOM 688 C CA . PRO A 1 87 ? -24.552 -16.467 4.024 1.00 66.12 87 PRO A CA 1
ATOM 689 C C . PRO A 1 87 ? -25.146 -15.537 5.088 1.00 66.12 87 PRO A C 1
ATOM 691 O O . PRO A 1 87 ? -24.794 -15.692 6.261 1.00 66.12 87 PRO A O 1
ATOM 694 N N . PRO A 1 88 ? -26.012 -14.577 4.721 1.00 67.69 88 PRO A N 1
ATOM 695 C CA . PRO A 1 88 ? -26.636 -13.712 5.711 1.00 67.69 88 PRO A CA 1
ATOM 696 C C . PRO A 1 88 ? -27.344 -14.587 6.749 1.00 67.69 88 PRO A C 1
ATOM 698 O O . PRO A 1 88 ? -28.154 -15.446 6.386 1.00 67.69 88 PRO A O 1
ATOM 701 N N . GLU A 1 89 ? -27.013 -14.396 8.029 1.00 61.69 89 GLU A N 1
ATOM 702 C CA . GLU A 1 89 ? -27.726 -15.049 9.122 1.00 61.69 89 GLU A CA 1
ATOM 703 C C . GLU A 1 89 ? -29.216 -14.726 8.972 1.00 61.69 89 GLU A C 1
ATOM 705 O O . GLU A 1 89 ? -29.635 -13.567 9.012 1.00 61.69 89 GLU A O 1
ATOM 710 N N . ARG A 1 90 ? -30.038 -15.758 8.754 1.00 64.81 90 ARG A N 1
ATOM 711 C CA . ARG A 1 90 ? -31.490 -15.612 8.836 1.00 64.81 90 ARG A CA 1
ATOM 712 C C . ARG A 1 90 ? -31.833 -15.351 10.297 1.00 64.81 90 ARG A C 1
ATOM 714 O O . ARG A 1 90 ? -31.970 -16.291 11.074 1.00 64.81 90 ARG A O 1
ATOM 721 N N . HIS A 1 91 ? -31.975 -14.084 10.670 1.00 60.25 91 HIS A N 1
ATOM 722 C CA . HIS A 1 91 ? -32.592 -13.734 11.942 1.00 60.25 91 HIS A CA 1
ATOM 723 C C . HIS A 1 91 ? -34.033 -14.279 11.959 1.00 60.25 91 HIS A C 1
ATOM 725 O O . HIS A 1 91 ? -34.778 -14.030 11.003 1.00 60.25 91 HIS A O 1
ATOM 731 N N . PRO A 1 92 ? -34.444 -15.040 12.991 1.00 66.69 92 PRO A N 1
ATOM 732 C CA . PRO A 1 92 ? -35.826 -15.483 13.111 1.00 66.69 92 PRO A CA 1
ATOM 733 C C . PRO A 1 92 ? -36.726 -14.252 13.271 1.00 66.69 92 PRO A C 1
ATOM 735 O O . PRO A 1 92 ? -36.495 -13.416 14.145 1.00 66.69 92 PRO A O 1
ATOM 738 N N . GLN A 1 93 ? -37.727 -14.117 12.399 1.00 62.16 93 GLN A N 1
ATOM 739 C CA . GLN A 1 93 ? -38.766 -13.103 12.565 1.00 62.16 93 GLN A CA 1
ATOM 740 C C . GLN A 1 93 ? -39.639 -13.494 13.768 1.00 62.16 93 GLN A C 1
ATOM 742 O O . GLN A 1 93 ? -40.013 -14.666 13.870 1.00 62.16 93 GLN A O 1
ATOM 747 N N . PRO A 1 94 ? -39.941 -12.563 14.690 1.00 69.69 94 PRO A N 1
ATOM 748 C CA . PRO A 1 94 ? -40.864 -12.838 15.783 1.00 69.69 94 PRO A CA 1
ATOM 749 C C . PRO A 1 94 ? -42.277 -13.067 15.227 1.00 69.69 94 PRO A C 1
ATOM 751 O O . PRO A 1 94 ? -42.699 -12.369 14.304 1.00 69.69 94 PRO A O 1
ATOM 754 N N . ALA A 1 95 ? -42.946 -14.084 15.775 1.00 71.44 95 ALA A N 1
ATOM 755 C CA . ALA A 1 95 ? -44.318 -14.482 15.459 1.00 71.44 95 ALA A CA 1
ATOM 756 C C . ALA A 1 95 ? -45.361 -13.501 16.012 1.00 71.44 95 ALA A C 1
ATOM 758 O O . ALA A 1 95 ? -45.071 -12.858 17.048 1.00 71.44 95 ALA A O 1
#

Sequence (95 aa):
MAMNASDGNEGSSDYADAKRIYGELRFLMPRRPRWRRIEDRTARLVLDHWSAIEALAAHLLVKHDLQFDEALTIVAPHLPPMPAATPPERHPQPA

Solvent-accessible surface area (backbone atoms only — not comparable to full-atom values): 6089 Å² total; per-residue (Å²): 140,83,83,78,82,77,78,73,74,85,58,72,50,72,65,56,46,51,52,48,54,52,52,51,52,52,68,78,50,85,80,51,79,66,52,59,53,48,53,52,49,51,52,46,54,50,62,77,35,40,68,26,52,52,50,49,50,60,50,39,76,74,59,74,63,79,56,68,72,54,49,49,63,62,29,56,86,47,53,77,80,77,76,75,81,73,74,80,80,82,74,82,77,86,129

Secondary structure (DSSP, 8-state):
-------------HHHHHHHHHHHHHHH-TT-HHHHHHHHHHHHHHHHTHHHHHHHHHHHHHHS---HHHHHHHHGGGSPPPPP-PPPP-PPPP-

Foldseek 3Di:
DDDDPPVPPPPQDPVRVVVVVVVVVCVVPVDDPVVVVVVVVVVCVCVLQVVLVVQVVVVCVPPVDDDPVRSCVSRVVRDDPDPDPDDPPPDDDDD

pLDDT: mean 76.38, std 15.64, range [35.94, 94.75]

Radius of gyration: 21.69 Å; Cα contacts (8 Å, |Δi|>4): 23; chains: 1; bounding box: 56×44×56 Å

Mean predicted aligned error: 13.51 Å